Protein AF-A0A6A4VJC0-F1 (afdb_monomer_lite)

Secondary structure (DSSP, 8-state):
------------SS------HHHHHHHTTTTTTGGGT---HHHHHHHHHHS-HHHHHHHHHHHHHTTTS-----------------------------PPP--

pLDDT: mean 72.96, std 19.76, range [33.0, 93.31]

Radius of gyration: 26.48 Å; chains: 1; bounding box: 47×55×66 Å

Foldseek 3Di:
DPDDDDDDDDDDPDDDDDDDPVVVCVVVCVQQCLQQLPHDPVSLVVVLVVDDVVVNVCSVVSSVVSNVPDPPDDDDDDDDDDDDDDDDPDDDPPPDPPPDDDD

Structure (mmCIF, N/CA/C/O backbone):
data_AF-A0A6A4VJC0-F1
#
_entry.id   AF-A0A6A4VJC0-F1
#
loop_
_atom_site.group_PDB
_atom_site.id
_atom_site.type_symbol
_atom_site.label_atom_id
_atom_site.label_alt_id
_atom_site.label_comp_id
_atom_site.label_asym_id
_atom_site.label_entity_id
_atom_site.label_seq_id
_atom_site.pdbx_PDB_ins_code
_atom_site.Cartn_x
_atom_site.Cartn_y
_atom_site.Cartn_z
_atom_site.occupancy
_atom_site.B_iso_or_equiv
_atom_site.auth_seq_id
_atom_site.auth_comp_id
_atom_site.auth_asym_id
_atom_site.auth_atom_id
_atom_site.pdbx_PDB_model_num
ATOM 1 N N . MET A 1 1 ? 25.889 -9.308 7.739 1.00 53.44 1 MET A N 1
ATOM 2 C CA . MET A 1 1 ? 26.121 -8.291 6.692 1.00 53.44 1 MET A CA 1
ATOM 3 C C . MET A 1 1 ? 25.227 -8.645 5.520 1.00 53.44 1 MET A C 1
ATOM 5 O O . MET A 1 1 ? 25.482 -9.654 4.878 1.00 53.44 1 MET A O 1
ATOM 9 N N . ILE A 1 2 ? 24.145 -7.900 5.305 1.00 70.38 2 ILE A N 1
ATOM 10 C CA . ILE A 1 2 ? 23.358 -8.026 4.074 1.00 70.38 2 ILE A CA 1
ATOM 11 C C . ILE A 1 2 ? 24.087 -7.170 3.035 1.00 70.38 2 ILE A C 1
ATOM 13 O O . ILE A 1 2 ? 24.257 -5.972 3.245 1.00 70.38 2 ILE A O 1
ATOM 17 N N . LEU A 1 3 ? 24.606 -7.794 1.977 1.00 64.31 3 LEU A N 1
ATOM 18 C CA . LEU A 1 3 ? 25.226 -7.089 0.856 1.00 64.31 3 LEU A CA 1
ATOM 19 C C . LEU A 1 3 ? 24.107 -6.533 -0.030 1.00 64.31 3 LEU A C 1
ATOM 21 O O . LEU A 1 3 ? 23.424 -7.292 -0.714 1.00 64.31 3 LEU A O 1
ATOM 25 N N . VAL A 1 4 ? 23.914 -5.216 0.003 1.00 76.62 4 VAL A N 1
ATOM 26 C CA . VAL A 1 4 ? 23.012 -4.514 -0.916 1.00 76.62 4 VAL A CA 1
ATOM 27 C C . VAL A 1 4 ? 23.748 -4.340 -2.240 1.00 76.62 4 VAL A C 1
ATOM 29 O O . VAL A 1 4 ? 24.798 -3.702 -2.287 1.00 76.62 4 VAL A O 1
ATOM 32 N N . ARG A 1 5 ? 23.222 -4.925 -3.316 1.00 81.50 5 ARG A N 1
ATOM 33 C CA . ARG A 1 5 ? 23.648 -4.574 -4.674 1.00 81.50 5 ARG A CA 1
ATOM 34 C C . ARG A 1 5 ? 22.938 -3.292 -5.087 1.00 81.50 5 ARG A C 1
ATOM 36 O O . ARG A 1 5 ? 21.721 -3.204 -4.961 1.00 81.50 5 ARG A O 1
ATOM 43 N N . THR A 1 6 ? 23.705 -2.337 -5.587 1.00 86.44 6 THR A N 1
ATOM 44 C CA . THR A 1 6 ? 23.243 -0.972 -5.857 1.00 86.44 6 THR A CA 1
ATOM 45 C C . THR A 1 6 ? 23.028 -0.677 -7.339 1.00 86.44 6 THR A C 1
ATOM 47 O O . THR A 1 6 ? 22.383 0.313 -7.653 1.00 86.44 6 THR A O 1
ATOM 50 N N . GLU A 1 7 ? 23.544 -1.509 -8.250 1.00 88.94 7 GLU A N 1
ATOM 51 C CA . GLU A 1 7 ? 23.518 -1.243 -9.694 1.00 88.94 7 GLU A CA 1
ATOM 52 C C . GLU A 1 7 ? 23.084 -2.479 -10.490 1.00 88.94 7 GLU A C 1
ATOM 54 O O . GLU A 1 7 ? 23.574 -3.591 -10.260 1.00 88.94 7 GLU A O 1
ATOM 59 N N . TYR A 1 8 ? 22.166 -2.264 -11.436 1.00 86.50 8 TYR A N 1
ATOM 60 C CA . TYR A 1 8 ? 21.627 -3.270 -12.348 1.00 86.50 8 TYR A CA 1
ATOM 61 C C . TYR A 1 8 ? 21.353 -2.631 -13.716 1.00 86.50 8 TYR A C 1
ATOM 63 O O . TYR A 1 8 ? 20.888 -1.496 -13.783 1.00 86.50 8 TYR A O 1
ATOM 71 N N . LEU A 1 9 ? 21.626 -3.365 -14.799 1.00 91.25 9 LEU A N 1
ATOM 72 C CA . LEU A 1 9 ? 21.329 -2.954 -16.173 1.00 91.25 9 LEU A CA 1
ATOM 73 C C . LEU A 1 9 ? 20.552 -4.073 -16.868 1.00 91.25 9 LEU A C 1
ATOM 75 O O . LEU A 1 9 ? 21.022 -5.211 -16.924 1.00 91.25 9 LEU A O 1
ATOM 79 N N . PHE A 1 10 ? 19.377 -3.735 -17.391 1.00 89.69 10 PHE A N 1
ATOM 80 C CA . PHE A 1 10 ? 18.507 -4.629 -18.151 1.00 89.69 10 PHE A CA 1
ATOM 81 C C . PHE A 1 10 ? 18.271 -4.027 -19.537 1.00 89.69 10 PHE A C 1
ATOM 83 O O . PHE A 1 10 ? 18.061 -2.821 -19.652 1.00 89.69 10 PHE A O 1
ATOM 90 N N . ASN A 1 11 ? 18.315 -4.860 -20.577 1.00 90.50 11 ASN A N 1
ATOM 91 C CA . ASN A 1 11 ? 17.960 -4.471 -21.941 1.00 90.50 11 ASN A CA 1
ATOM 92 C C . ASN A 1 11 ? 16.654 -5.173 -22.313 1.00 90.50 11 ASN A C 1
ATOM 94 O O . ASN A 1 11 ? 16.528 -6.375 -22.077 1.00 90.50 11 ASN A O 1
ATOM 98 N N . PHE A 1 12 ? 15.718 -4.429 -22.893 1.00 92.94 12 PHE A N 1
ATOM 99 C CA . PHE A 1 12 ? 14.429 -4.938 -23.348 1.00 92.94 12 PHE A CA 1
ATOM 100 C C . PHE A 1 12 ? 14.249 -4.580 -24.825 1.00 92.94 12 PHE A C 1
ATOM 102 O O . PHE A 1 12 ? 14.546 -3.452 -25.218 1.00 92.94 12 PHE A O 1
ATOM 109 N N . ASP A 1 13 ? 13.778 -5.539 -25.623 1.00 92.44 13 ASP A N 1
ATOM 110 C CA . ASP A 1 13 ? 13.479 -5.339 -27.048 1.00 92.44 13 ASP A CA 1
ATOM 111 C C . ASP A 1 13 ? 12.080 -4.723 -27.268 1.00 92.44 13 ASP A C 1
ATOM 113 O O . ASP A 1 13 ? 11.819 -4.149 -28.322 1.00 92.44 13 ASP A O 1
ATOM 117 N N . ASP A 1 14 ? 11.217 -4.788 -26.246 1.00 93.31 14 ASP A N 1
ATOM 118 C CA . ASP A 1 14 ? 9.840 -4.283 -26.225 1.00 93.31 14 ASP A CA 1
ATOM 119 C C . ASP A 1 14 ? 9.585 -3.370 -25.010 1.00 93.31 14 ASP A C 1
ATOM 121 O O . ASP A 1 14 ? 10.367 -3.325 -24.054 1.00 93.31 14 ASP A O 1
ATOM 125 N N . ALA A 1 15 ? 8.462 -2.642 -25.037 1.00 91.50 15 ALA A N 1
ATOM 126 C CA . ALA A 1 15 ? 8.011 -1.833 -23.906 1.00 91.50 15 ALA A CA 1
ATOM 127 C C . ALA A 1 15 ? 7.728 -2.709 -22.673 1.00 91.50 15 ALA A C 1
ATOM 129 O O . ALA A 1 15 ? 7.136 -3.783 -22.780 1.00 91.50 15 ALA A O 1
ATOM 130 N N . PHE A 1 16 ? 8.121 -2.222 -21.495 1.00 92.06 16 PHE A N 1
ATOM 131 C CA . PHE A 1 16 ? 7.887 -2.890 -20.218 1.00 92.06 16 PHE A CA 1
ATOM 132 C C . PHE A 1 16 ? 7.182 -1.953 -19.236 1.00 92.06 16 PHE A C 1
ATOM 134 O O . PHE A 1 16 ? 7.292 -0.730 -19.328 1.00 92.06 16 PHE A O 1
ATOM 141 N N . GLU A 1 17 ? 6.485 -2.548 -18.275 1.00 92.31 17 GLU A N 1
ATOM 142 C CA . GLU A 1 17 ? 5.785 -1.857 -17.198 1.00 92.31 17 GLU A CA 1
ATOM 143 C C . GLU A 1 17 ? 6.314 -2.385 -15.860 1.00 92.31 17 GLU A C 1
ATOM 145 O O . GLU A 1 17 ? 6.487 -3.594 -15.686 1.00 92.31 17 GLU A O 1
ATOM 150 N N . ILE A 1 18 ? 6.627 -1.478 -14.933 1.00 91.06 18 ILE A N 1
ATOM 151 C CA . ILE A 1 18 ? 7.038 -1.826 -13.571 1.00 91.06 18 ILE A CA 1
ATOM 152 C C . ILE A 1 18 ? 5.899 -1.424 -12.651 1.00 91.06 18 ILE A C 1
ATOM 154 O O . ILE A 1 18 ? 5.549 -0.250 -12.576 1.00 91.06 18 ILE A O 1
ATOM 158 N N . HIS A 1 19 ? 5.362 -2.409 -11.946 1.00 93.25 19 HIS A N 1
ATOM 159 C CA . HIS A 1 19 ? 4.400 -2.199 -10.878 1.00 93.25 19 HIS A CA 1
ATOM 160 C C . HIS A 1 19 ? 5.105 -2.327 -9.537 1.00 93.25 19 HIS A C 1
ATOM 162 O O . HIS A 1 19 ? 5.879 -3.266 -9.336 1.00 93.25 19 HIS A O 1
ATOM 168 N N . ASP A 1 20 ? 4.799 -1.419 -8.617 1.00 92.56 20 ASP A N 1
ATOM 169 C CA . ASP A 1 20 ? 5.178 -1.586 -7.219 1.00 92.56 20 ASP A CA 1
ATOM 170 C C . ASP A 1 20 ? 4.410 -2.762 -6.603 1.00 92.56 20 ASP A C 1
ATOM 172 O O . ASP A 1 20 ? 3.281 -3.081 -6.994 1.00 92.56 20 ASP 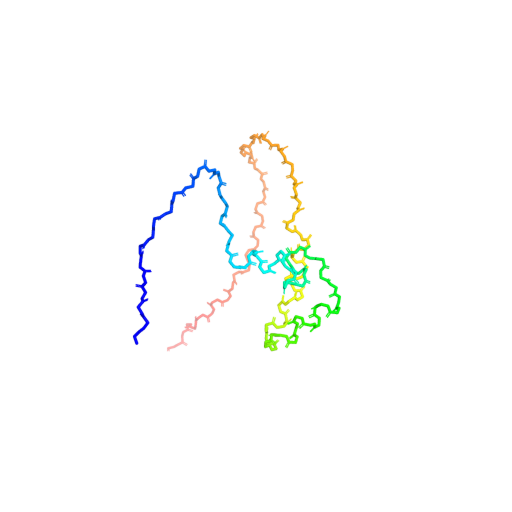A O 1
ATOM 176 N N . ASP A 1 21 ? 4.992 -3.368 -5.570 1.00 92.12 21 ASP A N 1
ATOM 177 C CA . ASP A 1 21 ? 4.416 -4.506 -4.852 1.00 92.12 21 ASP A CA 1
ATOM 178 C C . ASP A 1 21 ? 2.964 -4.230 -4.418 1.00 92.12 21 ASP A C 1
ATOM 180 O O . ASP A 1 21 ? 2.104 -5.103 -4.503 1.00 92.12 21 ASP A O 1
ATOM 184 N N . ILE A 1 22 ? 2.662 -2.995 -3.997 1.00 91.31 22 ILE A N 1
ATOM 185 C CA . ILE A 1 22 ? 1.334 -2.583 -3.518 1.00 91.31 22 ILE A CA 1
ATOM 186 C C . ILE A 1 22 ? 0.275 -2.701 -4.621 1.00 91.31 22 ILE A C 1
ATOM 188 O O . ILE A 1 22 ? -0.811 -3.223 -4.367 1.00 91.31 22 ILE A O 1
ATOM 192 N N . GLU A 1 23 ? 0.582 -2.264 -5.843 1.00 91.00 23 GLU A N 1
ATOM 193 C CA . GLU A 1 23 ? -0.355 -2.332 -6.967 1.00 91.00 23 GLU A CA 1
ATOM 194 C C . GLU A 1 23 ? -0.622 -3.790 -7.368 1.00 91.00 23 GLU A C 1
ATOM 196 O O . GLU A 1 23 ? -1.762 -4.182 -7.635 1.00 91.00 23 GLU A O 1
ATOM 201 N N . VAL A 1 24 ? 0.419 -4.628 -7.335 1.00 92.94 24 VAL A N 1
ATOM 202 C CA . VAL A 1 24 ? 0.286 -6.066 -7.591 1.00 92.94 24 VAL A CA 1
ATOM 203 C C . VAL A 1 24 ? -0.603 -6.720 -6.532 1.00 92.94 24 VAL A C 1
ATOM 205 O O . VAL A 1 24 ? -1.524 -7.463 -6.874 1.00 92.94 24 VAL A O 1
ATOM 208 N N . LEU A 1 25 ? -0.388 -6.411 -5.251 1.00 92.56 25 LEU A N 1
ATOM 209 C CA . LEU A 1 25 ? -1.195 -6.940 -4.148 1.00 92.56 25 LEU A CA 1
ATOM 210 C C . LEU A 1 25 ? -2.666 -6.504 -4.252 1.00 92.56 25 LEU A C 1
ATOM 212 O O . LEU A 1 25 ? -3.565 -7.315 -4.013 1.00 92.56 25 LEU A O 1
ATOM 216 N N . GLN A 1 26 ? -2.926 -5.259 -4.651 1.00 90.12 26 GLN A N 1
ATOM 217 C CA . GLN A 1 26 ? -4.279 -4.760 -4.904 1.00 90.12 26 GLN A CA 1
ATOM 218 C C . GLN A 1 26 ? -4.955 -5.515 -6.053 1.00 90.12 26 GLN A C 1
ATOM 220 O O . GLN A 1 26 ? -6.050 -6.039 -5.867 1.00 90.12 26 GLN A O 1
ATOM 225 N N . ARG A 1 27 ? -4.285 -5.680 -7.204 1.00 89.44 27 ARG A N 1
ATOM 226 C CA . ARG A 1 27 ? -4.819 -6.448 -8.350 1.00 89.44 27 ARG A CA 1
ATOM 227 C C . ARG A 1 27 ? -5.075 -7.920 -8.025 1.00 89.44 27 ARG A C 1
ATOM 229 O O . ARG A 1 27 ? -5.972 -8.529 -8.600 1.00 89.44 27 ARG A O 1
ATOM 236 N N . MET A 1 28 ? -4.319 -8.495 -7.090 1.00 88.94 28 MET A N 1
ATOM 237 C CA . MET A 1 28 ? -4.559 -9.846 -6.570 1.00 88.94 28 MET A CA 1
ATOM 238 C C . MET A 1 28 ? -5.762 -9.930 -5.610 1.00 88.94 28 MET A C 1
ATOM 240 O O . MET A 1 28 ? -6.071 -11.016 -5.120 1.00 88.94 28 MET A O 1
ATOM 244 N N . GLY A 1 29 ? -6.433 -8.812 -5.317 1.00 86.50 29 GLY A N 1
ATOM 245 C CA . GLY A 1 29 ? -7.573 -8.743 -4.405 1.00 86.50 29 GLY A CA 1
ATOM 246 C C . GLY A 1 29 ? -7.186 -8.760 -2.926 1.00 86.50 29 GLY A C 1
ATOM 247 O O . GLY A 1 29 ? -8.038 -8.999 -2.070 1.00 86.50 29 GLY A O 1
ATOM 248 N N . MET A 1 30 ? -5.914 -8.513 -2.585 1.00 88.19 30 MET A N 1
ATOM 249 C CA . MET A 1 30 ? -5.470 -8.525 -1.183 1.00 88.19 30 MET A CA 1
ATOM 250 C C . MET A 1 30 ? -5.891 -7.275 -0.410 1.00 88.19 30 MET A C 1
ATOM 252 O O . MET A 1 30 ? -5.918 -7.301 0.818 1.00 88.19 30 MET A O 1
ATOM 256 N N . ALA A 1 31 ? -6.259 -6.205 -1.115 1.00 87.75 31 ALA A N 1
ATOM 257 C CA . ALA A 1 31 ? -6.802 -4.989 -0.520 1.00 87.75 31 ALA A CA 1
ATOM 258 C C . ALA A 1 31 ? -8.304 -5.085 -0.195 1.00 87.75 31 ALA A C 1
ATOM 260 O O . ALA A 1 31 ? -8.880 -4.122 0.305 1.00 87.75 31 ALA A O 1
ATOM 261 N N . LEU A 1 32 ? -8.933 -6.252 -0.410 1.00 89.19 32 LEU A N 1
ATOM 262 C CA . LEU A 1 32 ? -10.319 -6.523 -0.017 1.00 89.19 32 LEU A CA 1
ATOM 263 C C . LEU A 1 32 ? -11.336 -5.543 -0.643 1.00 89.19 32 LEU A C 1
ATOM 265 O O . LEU A 1 32 ? -12.389 -5.287 -0.063 1.00 89.19 32 LEU A O 1
ATOM 269 N N . GLY A 1 33 ? -11.027 -4.972 -1.812 1.00 84.62 33 GLY A N 1
ATOM 270 C CA . GLY A 1 33 ? -11.895 -4.027 -2.519 1.00 84.62 33 GLY A CA 1
ATOM 271 C C . GLY A 1 33 ? -11.934 -2.623 -1.90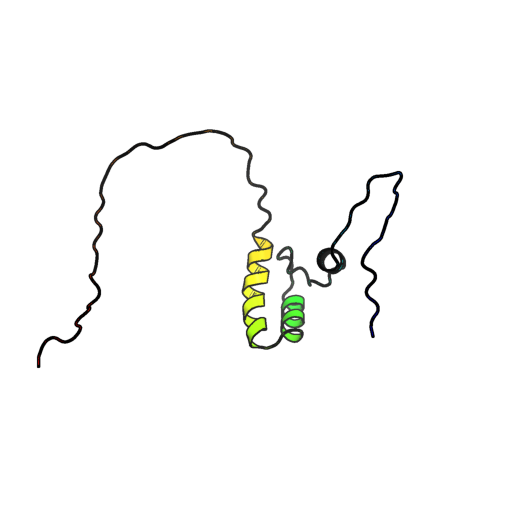7 1.00 84.62 33 GLY A C 1
ATOM 272 O O . GLY A 1 33 ? -12.776 -1.814 -2.306 1.00 84.62 33 GLY A O 1
ATOM 273 N N . LEU A 1 34 ? -11.057 -2.320 -0.940 1.00 87.81 34 LEU A N 1
ATOM 274 C CA . LEU A 1 34 ? -10.922 -0.988 -0.337 1.00 87.81 34 LEU A CA 1
ATOM 275 C C . LEU A 1 34 ? -10.399 0.047 -1.342 1.00 87.81 34 LEU A C 1
ATOM 277 O O . LEU A 1 34 ? -10.738 1.220 -1.238 1.00 87.81 34 LEU A O 1
ATOM 281 N N . GLU A 1 35 ? -9.621 -0.388 -2.333 1.00 84.62 35 GLU A N 1
ATOM 282 C CA . GLU A 1 35 ? -9.012 0.454 -3.365 1.00 84.62 35 GLU A CA 1
ATOM 283 C C . GLU A 1 35 ? -10.036 1.104 -4.305 1.00 84.62 35 GLU A C 1
ATOM 285 O O . GLU A 1 35 ? -9.812 2.212 -4.783 1.00 84.62 35 GLU A O 1
ATOM 290 N N . ASN A 1 36 ? -11.178 0.441 -4.513 1.00 82.69 36 ASN A N 1
ATOM 291 C CA . ASN A 1 36 ? -12.241 0.885 -5.421 1.00 82.69 36 ASN A CA 1
ATOM 292 C C . ASN A 1 36 ? -13.579 1.108 -4.690 1.00 82.69 36 ASN A C 1
ATOM 294 O O . ASN A 1 36 ? -14.617 1.257 -5.332 1.00 82.69 36 ASN A O 1
ATOM 298 N N . GLY A 1 37 ? -13.588 1.031 -3.352 1.00 81.75 37 GLY A N 1
ATOM 299 C CA . GLY A 1 37 ? -14.805 1.161 -2.540 1.00 81.75 37 GLY A CA 1
ATOM 300 C C . GLY A 1 37 ? -15.865 0.085 -2.796 1.00 81.75 37 GLY A C 1
ATOM 301 O O . GLY A 1 37 ? -17.044 0.298 -2.527 1.00 81.75 37 GLY A O 1
ATOM 302 N N . THR A 1 38 ? -15.460 -1.077 -3.315 1.00 83.38 38 THR A N 1
ATOM 303 C CA . THR A 1 38 ? -16.345 -2.227 -3.601 1.00 83.38 38 THR A CA 1
ATOM 304 C C . THR A 1 38 ? -16.317 -3.281 -2.488 1.00 83.38 38 THR A C 1
ATOM 306 O O . THR A 1 38 ? -16.834 -4.385 -2.650 1.00 83.38 38 THR A O 1
ATOM 309 N N . SER A 1 39 ? -15.711 -2.937 -1.349 1.00 86.25 39 SER A N 1
ATOM 310 C CA . SER A 1 39 ? -15.531 -3.816 -0.195 1.00 86.25 39 SER A CA 1
ATOM 311 C C . SER A 1 39 ? -16.874 -4.224 0.423 1.00 86.25 39 SER A C 1
ATOM 313 O O . SER A 1 39 ? -17.744 -3.384 0.661 1.00 86.25 39 SER A O 1
ATOM 315 N N . THR A 1 40 ? -17.057 -5.519 0.694 1.00 88.06 40 THR A N 1
ATOM 316 C CA . THR A 1 40 ? -18.256 -6.019 1.384 1.00 88.06 40 THR A CA 1
ATOM 317 C C . THR A 1 40 ? -18.136 -5.860 2.902 1.00 88.06 40 THR A C 1
ATOM 319 O O . THR A 1 40 ? -17.044 -5.710 3.444 1.00 88.06 40 THR A O 1
ATOM 322 N N . GLU A 1 41 ? -19.248 -5.955 3.637 1.00 87.31 41 GLU A N 1
ATOM 323 C CA . GLU A 1 41 ? -19.201 -5.893 5.109 1.00 87.31 41 GLU A CA 1
ATOM 324 C C . GLU A 1 41 ? -18.323 -7.010 5.706 1.00 87.31 41 GLU A C 1
ATOM 326 O O . GLU A 1 41 ? -17.587 -6.788 6.664 1.00 87.31 41 GLU A O 1
ATOM 331 N N . ALA A 1 42 ? -18.337 -8.211 5.116 1.00 89.62 42 ALA A N 1
ATOM 332 C CA . ALA A 1 42 ? -17.487 -9.316 5.563 1.00 89.62 42 ALA A CA 1
ATOM 333 C C . ALA A 1 42 ? -15.992 -9.001 5.377 1.00 89.62 42 ALA A C 1
ATOM 335 O O . ALA A 1 42 ? -15.166 -9.328 6.235 1.00 89.62 42 ALA A O 1
ATOM 336 N N . ASP A 1 43 ? -15.663 -8.329 4.279 1.00 90.19 43 ASP A N 1
ATOM 337 C CA . ASP A 1 43 ? -14.313 -7.892 3.948 1.00 90.19 43 ASP A CA 1
ATOM 338 C C . ASP A 1 43 ? -13.839 -6.761 4.867 1.00 90.19 43 ASP A C 1
ATOM 340 O O . ASP A 1 43 ? -12.713 -6.808 5.360 1.00 90.19 43 ASP A O 1
ATOM 344 N N . LEU A 1 44 ? -14.716 -5.814 5.211 1.00 89.69 44 LEU A N 1
ATOM 345 C CA . LEU A 1 44 ? -14.424 -4.771 6.196 1.00 89.69 44 LEU A CA 1
ATOM 346 C C . LEU A 1 44 ? -14.132 -5.340 7.581 1.00 89.69 44 LEU A C 1
ATOM 348 O O . LEU A 1 44 ? -13.168 -4.929 8.228 1.00 89.69 44 LEU A O 1
ATOM 352 N N . GLN A 1 45 ? -14.916 -6.315 8.039 1.00 90.62 45 GLN A N 1
ATOM 353 C CA . GLN A 1 45 ? -14.654 -6.979 9.319 1.00 90.62 45 GLN A CA 1
ATOM 354 C C . GLN A 1 45 ? -13.323 -7.738 9.294 1.00 90.62 45 GLN A C 1
ATOM 356 O O . GLN A 1 45 ? -12.543 -7.680 10.250 1.00 90.62 45 GLN A O 1
ATOM 361 N N . LYS A 1 46 ? -13.018 -8.402 8.175 1.00 91.12 46 LYS A N 1
ATOM 362 C CA . LYS A 1 46 ? -11.732 -9.072 7.976 1.00 91.12 46 LYS A CA 1
ATOM 363 C C . LYS A 1 46 ? -10.575 -8.070 7.997 1.00 91.12 46 LYS A C 1
ATOM 365 O O . LYS A 1 46 ? -9.608 -8.304 8.719 1.00 91.12 46 LYS A O 1
ATOM 370 N N . ALA A 1 47 ? -10.697 -6.937 7.310 1.00 90.69 47 ALA A N 1
ATOM 371 C CA . ALA A 1 47 ? -9.708 -5.862 7.326 1.00 90.69 47 ALA A CA 1
ATOM 372 C C . ALA A 1 47 ? -9.502 -5.293 8.743 1.00 90.69 47 ALA A C 1
ATOM 374 O O . ALA A 1 47 ? -8.366 -5.142 9.191 1.00 90.69 47 ALA A O 1
ATOM 375 N N . LYS A 1 48 ? -10.587 -5.063 9.498 1.00 90.94 48 LYS A N 1
ATOM 376 C CA . LYS A 1 48 ? -10.532 -4.598 10.897 1.00 90.94 48 LYS A CA 1
ATOM 377 C C . LYS A 1 48 ? -9.801 -5.585 11.805 1.00 90.94 48 LYS A C 1
ATOM 379 O O . LYS A 1 48 ? -9.073 -5.156 12.692 1.00 90.94 48 LYS A O 1
ATOM 384 N N . SER A 1 49 ? -9.938 -6.891 11.564 1.00 91.56 49 SER A N 1
ATOM 385 C CA . SER A 1 49 ? -9.219 -7.923 12.329 1.00 91.56 49 SER A CA 1
ATOM 386 C C . SER A 1 49 ? -7.710 -7.976 12.047 1.00 91.56 49 SER A C 1
ATOM 388 O O . SER A 1 49 ? -6.951 -8.480 12.872 1.00 91.56 49 SER A O 1
ATOM 390 N N . MET A 1 50 ? -7.269 -7.449 10.898 1.00 91.25 50 MET A N 1
ATOM 391 C CA . MET A 1 50 ? -5.858 -7.402 10.496 1.00 91.25 50 MET A CA 1
ATOM 392 C C . MET A 1 50 ? -5.125 -6.163 11.027 1.00 91.25 50 MET A C 1
ATOM 394 O O . MET A 1 50 ? -3.898 -6.103 10.955 1.00 91.25 50 MET A O 1
ATOM 398 N N . LEU A 1 51 ? -5.855 -5.181 11.562 1.00 89.62 51 LEU A N 1
ATOM 399 C CA . LEU A 1 51 ? -5.312 -3.912 12.035 1.00 89.62 51 LEU A CA 1
ATOM 400 C C . LEU A 1 51 ? -5.444 -3.760 13.559 1.00 89.62 51 LEU A C 1
ATOM 402 O O . LEU A 1 51 ? -6.380 -4.271 14.172 1.00 89.62 51 LEU A O 1
ATOM 406 N N . PRO A 1 52 ? -4.543 -2.995 14.197 1.00 91.62 52 PRO A N 1
ATOM 407 C CA . PRO A 1 52 ? -4.720 -2.562 15.578 1.00 91.62 52 PRO A CA 1
ATOM 408 C C . PRO A 1 52 ? -5.997 -1.715 15.769 1.00 91.62 52 PRO A C 1
ATOM 410 O O . PRO A 1 52 ? -6.361 -0.953 14.868 1.00 91.62 52 PRO A O 1
ATOM 413 N N . PRO A 1 53 ? -6.634 -1.742 16.959 1.00 86.19 53 PRO A N 1
ATOM 414 C CA . PRO A 1 53 ? -7.911 -1.060 17.208 1.00 86.19 53 PRO A CA 1
ATOM 415 C C . PRO A 1 53 ? -7.978 0.431 16.815 1.00 86.19 53 PRO A C 1
ATOM 417 O O . PRO A 1 53 ? -9.006 0.839 16.279 1.00 86.19 53 PRO A O 1
ATOM 420 N N . PRO A 1 54 ? -6.924 1.256 17.002 1.00 86.25 54 PRO A N 1
ATOM 421 C CA . PRO A 1 54 ? -6.961 2.662 16.583 1.00 86.25 54 PRO A CA 1
ATOM 422 C C . PRO A 1 54 ? -7.051 2.852 15.062 1.00 86.25 54 PRO A C 1
ATOM 424 O O . PRO A 1 54 ? -7.647 3.814 14.595 1.00 86.25 54 PRO A O 1
ATOM 427 N N . LEU A 1 55 ? -6.467 1.931 14.291 1.00 85.38 55 LEU A N 1
ATOM 428 C CA . LEU A 1 55 ? -6.434 1.980 12.826 1.00 85.38 55 LEU A CA 1
ATOM 429 C C . LEU A 1 55 ? -7.709 1.397 12.209 1.00 85.38 55 LEU A C 1
ATOM 431 O O . LEU A 1 55 ? -8.118 1.811 11.128 1.00 85.38 55 LEU A O 1
ATOM 435 N N . ALA A 1 56 ? -8.379 0.486 12.919 1.00 87.25 56 ALA A N 1
ATOM 436 C CA . ALA A 1 56 ? -9.649 -0.089 12.486 1.00 87.25 56 ALA A CA 1
ATOM 437 C C . ALA A 1 56 ? -10.758 0.969 12.315 1.00 87.25 56 ALA A C 1
ATOM 439 O O . ALA A 1 56 ? -11.614 0.811 11.448 1.00 87.25 56 ALA A O 1
ATOM 440 N N . ALA A 1 57 ? -10.723 2.061 13.091 1.00 84.75 57 ALA A N 1
ATOM 441 C CA . ALA A 1 57 ? -11.673 3.172 12.972 1.00 84.75 57 ALA A CA 1
ATOM 442 C C . ALA A 1 57 ? -11.538 3.948 11.648 1.00 84.75 57 ALA A C 1
ATOM 444 O O . ALA A 1 57 ? -12.503 4.551 11.185 1.00 84.75 57 ALA A O 1
ATOM 445 N N . PHE A 1 58 ? -10.358 3.918 11.023 1.00 88.19 58 PHE A N 1
ATOM 446 C CA . PHE A 1 58 ? -10.092 4.626 9.770 1.00 88.19 58 PHE A CA 1
ATOM 447 C C . PHE A 1 58 ? -10.574 3.850 8.535 1.00 88.19 58 PHE A C 1
ATOM 449 O O . PHE A 1 58 ? -10.869 4.449 7.504 1.00 88.19 58 PHE A O 1
ATOM 456 N N . LEU A 1 59 ? -10.732 2.525 8.634 1.00 88.88 59 LEU A N 1
ATOM 457 C CA . LEU A 1 59 ? -11.175 1.695 7.507 1.00 88.88 59 LEU A CA 1
ATOM 458 C C . LEU A 1 59 ? -12.552 2.090 6.965 1.00 88.88 59 LEU A C 1
ATOM 460 O O . LEU A 1 59 ? -12.763 2.036 5.758 1.00 88.88 59 LEU A O 1
ATOM 464 N N . ASP A 1 60 ? -13.466 2.531 7.833 1.00 86.12 60 ASP A N 1
ATOM 465 C CA . ASP A 1 60 ? -14.807 2.964 7.421 1.00 86.12 60 ASP A CA 1
ATOM 466 C C . ASP A 1 60 ? -14.767 4.258 6.589 1.00 86.12 60 ASP A C 1
ATOM 468 O O . ASP A 1 60 ? -15.636 4.495 5.747 1.00 86.12 60 ASP A O 1
ATOM 472 N N . GLN A 1 61 ? -13.754 5.100 6.813 1.00 86.44 61 GLN A N 1
ATOM 473 C CA . GLN A 1 61 ? -13.498 6.285 6.001 1.00 86.44 61 GLN A CA 1
ATOM 474 C C . GLN A 1 61 ? -12.870 5.893 4.659 1.00 86.44 61 GLN A C 1
ATOM 476 O O . GLN A 1 61 ? -13.378 6.299 3.616 1.00 86.44 61 GLN A O 1
ATOM 481 N N . VAL A 1 62 ? -11.845 5.035 4.680 1.00 87.88 62 VAL A N 1
ATOM 482 C CA . VAL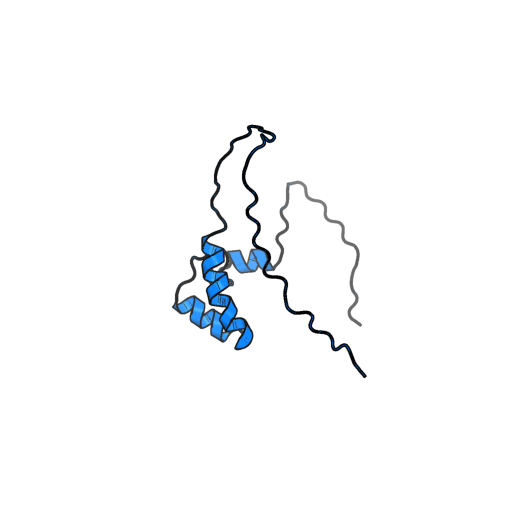 A 1 62 ? -11.151 4.557 3.470 1.00 87.88 62 VAL A CA 1
ATOM 483 C C . VAL A 1 62 ? -12.106 3.845 2.517 1.00 87.88 62 VAL A C 1
ATOM 485 O O . VAL A 1 62 ? -12.092 4.104 1.318 1.00 87.88 62 VAL A O 1
ATOM 488 N N . ALA A 1 63 ? -12.986 2.993 3.039 1.00 85.81 63 ALA A N 1
ATOM 489 C CA . ALA A 1 63 ? -13.960 2.272 2.227 1.00 85.81 63 ALA A CA 1
ATOM 490 C C . ALA A 1 63 ? -14.965 3.201 1.535 1.00 85.81 63 ALA A C 1
ATOM 492 O O . ALA A 1 63 ? -15.412 2.915 0.426 1.00 85.81 63 ALA A O 1
ATOM 493 N N . ARG A 1 64 ? -15.302 4.329 2.173 1.00 83.00 64 ARG A N 1
ATOM 494 C CA . ARG A 1 64 ? -16.178 5.352 1.593 1.00 83.00 64 ARG A CA 1
ATOM 495 C C . ARG A 1 64 ? -15.451 6.188 0.542 1.00 83.00 64 ARG A C 1
ATOM 497 O O . ARG A 1 64 ? -16.039 6.508 -0.484 1.00 83.00 64 ARG A O 1
ATOM 504 N N . GLU A 1 65 ? -14.194 6.541 0.792 1.00 77.88 65 GLU A N 1
ATOM 505 C CA . GLU A 1 65 ? -13.378 7.358 -0.113 1.00 77.88 65 GLU A CA 1
ATOM 506 C C . GLU A 1 65 ? -12.939 6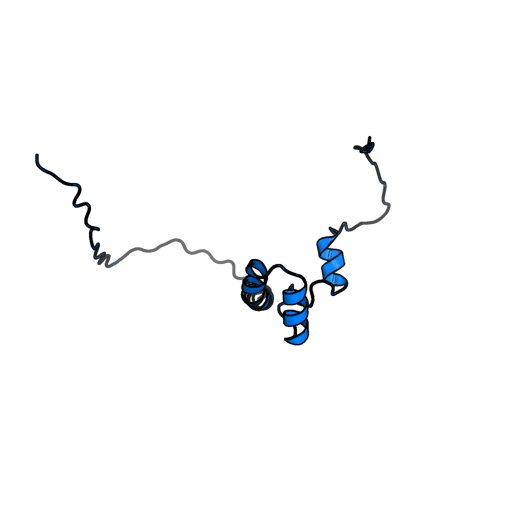.588 -1.365 1.00 77.88 65 GLU A C 1
ATOM 508 O O . GLU A 1 65 ? -12.959 7.152 -2.457 1.00 77.88 65 GLU A O 1
ATOM 513 N N . GLY A 1 66 ? -12.648 5.288 -1.247 1.00 67.81 66 GLY A N 1
ATOM 514 C CA . GLY A 1 66 ? -12.342 4.427 -2.395 1.00 67.81 66 GLY A CA 1
ATOM 515 C C . GLY A 1 66 ? -13.482 4.341 -3.417 1.00 67.81 66 GLY A C 1
ATOM 516 O O . GLY A 1 66 ? -13.232 4.098 -4.593 1.00 67.81 66 GLY A O 1
ATOM 517 N N . ALA A 1 67 ? -14.730 4.593 -3.003 1.00 57.34 67 ALA A N 1
ATOM 518 C CA . ALA A 1 67 ? -15.888 4.633 -3.900 1.00 57.34 67 ALA A CA 1
ATOM 519 C C . ALA A 1 67 ? -16.027 5.972 -4.653 1.00 57.34 67 ALA A C 1
ATOM 521 O O . ALA A 1 67 ? -16.793 6.057 -5.611 1.00 57.34 67 ALA A O 1
ATOM 522 N N . ALA A 1 68 ? -15.325 7.024 -4.215 1.00 56.69 68 ALA A N 1
ATOM 523 C CA . ALA A 1 68 ? -15.478 8.387 -4.726 1.00 56.69 68 ALA A CA 1
ATOM 524 C C . ALA A 1 68 ? -14.376 8.815 -5.715 1.00 56.69 68 ALA A C 1
ATOM 526 O O . ALA A 1 68 ? -14.526 9.835 -6.380 1.00 56.69 68 ALA A O 1
ATOM 527 N N . SER A 1 69 ? -13.278 8.064 -5.845 1.00 49.81 69 SER A N 1
ATOM 528 C CA . SER A 1 69 ? -12.074 8.498 -6.575 1.00 49.81 69 SER A CA 1
ATOM 529 C C . SER A 1 69 ? -11.957 8.002 -8.024 1.00 49.81 69 SER A C 1
ATOM 531 O O . SER A 1 69 ? -10.850 7.891 -8.545 1.00 49.81 69 SER A O 1
ATOM 533 N N . ARG A 1 70 ? -13.079 7.750 -8.710 1.00 52.06 70 ARG A N 1
ATOM 534 C CA . ARG A 1 70 ? -13.130 7.631 -10.182 1.00 52.06 70 ARG A CA 1
ATOM 535 C C . ARG A 1 70 ? -14.438 8.195 -10.736 1.00 52.06 70 ARG A C 1
ATOM 537 O O . ARG A 1 70 ? -15.235 7.480 -11.334 1.00 52.06 70 ARG A O 1
ATOM 544 N N . THR A 1 71 ? -14.692 9.480 -10.523 1.00 42.34 71 THR A N 1
ATOM 545 C CA . THR A 1 71 ? -15.493 10.222 -11.500 1.00 42.34 71 THR A CA 1
ATOM 546 C C . THR A 1 71 ? -14.519 10.794 -12.514 1.00 42.34 71 THR A C 1
ATOM 548 O O . THR A 1 71 ? -13.919 11.839 -12.273 1.00 42.34 71 THR A O 1
ATOM 551 N N . ASP A 1 72 ? -14.342 10.086 -13.628 1.00 45.12 72 ASP A N 1
ATOM 552 C CA . ASP A 1 72 ? -13.947 10.710 -14.886 1.00 45.12 72 ASP A CA 1
ATOM 553 C C . ASP A 1 72 ? -15.036 11.744 -15.215 1.00 45.12 72 ASP A C 1
ATOM 555 O O . ASP A 1 72 ? -16.096 11.410 -15.745 1.00 45.12 72 ASP A O 1
ATOM 559 N N . ALA A 1 73 ? -14.835 12.982 -14.769 1.00 50.03 73 ALA A N 1
ATOM 560 C CA . ALA A 1 73 ? -15.725 14.101 -15.023 1.00 50.03 73 ALA A CA 1
ATOM 561 C C . ALA A 1 73 ? -14.964 15.165 -15.825 1.00 50.03 73 ALA A C 1
ATOM 563 O O . ALA A 1 73 ? -14.271 16.002 -15.258 1.00 50.03 73 ALA A O 1
ATOM 564 N N . ASP A 1 74 ? -15.151 15.051 -17.139 1.00 41.16 74 ASP A N 1
ATOM 565 C CA . ASP A 1 74 ? -15.379 16.122 -18.115 1.00 41.16 74 ASP A CA 1
ATOM 566 C C . ASP A 1 74 ? -14.224 17.070 -18.491 1.00 41.16 74 ASP A C 1
ATOM 568 O O . ASP A 1 74 ? -13.828 17.974 -17.754 1.00 41.16 74 ASP A O 1
ATOM 572 N N . ASP A 1 75 ? -13.770 16.895 -19.736 1.00 48.66 75 ASP A N 1
ATOM 573 C CA . ASP A 1 75 ? -13.211 17.939 -20.588 1.00 48.66 75 ASP A CA 1
ATOM 574 C C . ASP A 1 75 ? -14.131 19.176 -20.595 1.00 48.66 75 ASP A C 1
ATOM 576 O O . ASP A 1 75 ? -15.220 19.137 -21.160 1.00 48.66 75 ASP A O 1
ATOM 580 N N . THR A 1 76 ? -13.693 20.312 -20.050 1.00 56.53 76 THR A N 1
ATOM 581 C CA . THR A 1 76 ? -14.025 21.631 -20.617 1.00 56.53 76 THR A CA 1
ATOM 582 C C . THR A 1 76 ? -12.909 22.612 -20.278 1.00 56.53 76 THR A C 1
ATOM 584 O O . THR A 1 76 ? -12.792 23.131 -19.168 1.00 56.53 76 THR A O 1
ATOM 587 N N . GLU A 1 77 ? -12.078 22.851 -21.282 1.00 54.81 77 GLU A N 1
ATOM 588 C CA . GLU A 1 77 ? -11.285 24.058 -21.429 1.00 54.81 77 GLU A CA 1
ATOM 589 C C . GLU A 1 77 ? -12.264 25.225 -21.622 1.00 54.81 77 GLU A C 1
ATOM 591 O O . GLU A 1 77 ? -12.994 25.235 -22.605 1.00 54.81 77 GLU A O 1
ATOM 596 N N . ASP A 1 78 ? -12.314 26.190 -20.705 1.00 48.62 78 ASP A N 1
ATOM 597 C CA . ASP A 1 78 ? -12.522 27.590 -21.085 1.00 48.62 78 ASP A CA 1
ATOM 598 C C . ASP A 1 78 ? -12.214 28.526 -19.912 1.00 48.62 78 ASP A C 1
ATOM 600 O O . ASP A 1 78 ? -12.608 28.324 -18.760 1.00 48.62 78 ASP A O 1
ATOM 604 N N . GLU A 1 79 ? -11.455 29.563 -20.230 1.00 52.94 79 GLU A N 1
ATOM 605 C CA . GLU A 1 79 ? -11.063 30.630 -19.328 1.00 52.94 79 GLU A CA 1
ATOM 606 C C . GLU A 1 79 ? -12.265 31.444 -18.831 1.00 52.94 79 GLU A C 1
ATOM 608 O O . GLU A 1 79 ? -13.124 31.812 -19.627 1.00 52.94 79 GLU A O 1
ATOM 613 N N . MET A 1 80 ? -12.243 31.899 -17.570 1.00 41.09 80 MET A N 1
ATOM 614 C CA . MET A 1 80 ? -12.612 33.295 -17.289 1.00 41.09 80 MET A CA 1
ATOM 615 C C . MET A 1 80 ? -12.077 33.789 -15.938 1.00 41.09 80 MET A C 1
ATOM 617 O O . MET A 1 80 ? -12.513 33.391 -14.859 1.00 41.09 80 MET A O 1
ATOM 621 N N . MET A 1 81 ? -11.132 34.719 -16.034 1.00 55.03 81 MET A N 1
ATOM 622 C CA . MET A 1 81 ? -10.641 35.607 -14.977 1.00 55.03 81 MET A CA 1
ATOM 623 C C . MET A 1 81 ? -11.737 36.593 -14.483 1.00 55.03 81 MET A C 1
ATOM 625 O O . MET A 1 81 ? -12.784 36.746 -15.114 1.00 55.03 81 MET A O 1
ATOM 629 N N . PRO A 1 82 ? -11.524 37.255 -13.328 1.00 53.62 82 PRO A N 1
ATOM 630 C CA . PRO A 1 82 ? -12.550 37.572 -12.335 1.00 53.62 82 PRO A CA 1
ATOM 631 C C . PRO A 1 82 ? -13.324 38.856 -12.641 1.00 53.62 82 PRO A C 1
ATOM 633 O O . PRO A 1 82 ? -12.819 39.748 -13.322 1.00 53.62 82 PRO A O 1
ATOM 636 N N . GLN A 1 83 ? -14.515 39.002 -12.047 1.00 39.72 83 GLN A N 1
ATOM 637 C CA . GLN A 1 83 ? -15.198 40.295 -11.965 1.00 39.72 83 GLN A CA 1
ATOM 638 C C . GLN A 1 83 ? -15.707 40.607 -10.547 1.00 39.72 83 GLN A C 1
ATOM 640 O O . GLN A 1 83 ? -16.083 39.695 -9.807 1.00 39.72 83 GLN A O 1
ATOM 645 N N . PRO A 1 84 ? -15.670 41.895 -10.151 1.00 47.69 84 PRO A N 1
ATOM 646 C CA . PRO A 1 84 ? -15.722 42.344 -8.768 1.00 47.69 84 PRO A CA 1
ATOM 647 C C . PRO A 1 84 ? -17.145 42.686 -8.313 1.00 47.69 84 PRO A C 1
ATOM 649 O O . PRO A 1 84 ? -17.974 43.135 -9.100 1.00 47.69 84 PRO A O 1
ATOM 652 N N . GLY A 1 85 ? -17.378 42.611 -7.002 1.00 42.56 85 GLY A N 1
ATOM 653 C CA . GLY A 1 85 ? -18.421 43.405 -6.353 1.00 42.56 85 GLY A CA 1
ATOM 654 C C . GLY A 1 85 ? -19.391 42.637 -5.461 1.00 42.56 85 GLY A C 1
ATOM 655 O O . GLY A 1 85 ? -20.365 42.054 -5.921 1.00 42.56 85 GLY A O 1
ATOM 656 N N . SER A 1 86 ? -19.183 42.810 -4.155 1.00 43.94 86 SER A N 1
ATOM 657 C CA . SER A 1 86 ? -20.165 43.308 -3.176 1.00 43.94 86 SER A CA 1
ATOM 658 C C . SER A 1 86 ? -20.317 42.454 -1.913 1.00 43.94 86 SER A C 1
ATOM 660 O O . SER A 1 86 ? -20.587 41.261 -1.948 1.00 43.94 86 SER A O 1
ATOM 662 N N . SER A 1 87 ? -20.200 43.166 -0.788 1.00 43.59 87 SER A N 1
ATOM 663 C CA . SER A 1 87 ? -20.621 42.806 0.567 1.00 43.59 87 SER A CA 1
ATOM 664 C C . SER A 1 87 ? -19.736 41.839 1.365 1.00 43.59 87 SER A C 1
ATOM 666 O O . SER A 1 87 ? -20.080 40.688 1.613 1.00 43.59 87 SER A O 1
ATOM 668 N N . THR A 1 88 ? -18.621 42.357 1.886 1.00 41.81 88 THR A N 1
ATOM 669 C CA . THR A 1 88 ? -18.010 41.820 3.109 1.00 41.81 88 THR A CA 1
ATOM 670 C C . THR A 1 88 ? -18.776 42.353 4.322 1.00 41.81 88 THR A C 1
ATOM 672 O O . THR A 1 88 ? -18.502 43.453 4.799 1.00 41.81 88 THR A O 1
ATOM 675 N N . ALA A 1 89 ? -19.721 41.573 4.840 1.00 44.41 89 ALA A N 1
ATOM 676 C CA . ALA A 1 89 ? -20.074 41.630 6.254 1.00 44.41 89 ALA A CA 1
ATOM 677 C C . ALA A 1 89 ? -19.269 40.526 6.951 1.00 44.41 89 ALA A C 1
ATOM 679 O O . ALA A 1 89 ? -19.735 39.403 7.113 1.00 44.41 89 ALA A O 1
ATOM 680 N N . PHE A 1 90 ? -18.009 40.831 7.261 1.00 33.00 90 PHE A N 1
ATOM 681 C CA . PHE A 1 90 ? -17.215 40.042 8.196 1.00 33.00 90 PHE A CA 1
ATOM 682 C C . PHE A 1 90 ? -17.589 40.525 9.600 1.00 33.00 90 PHE A C 1
ATOM 684 O O . PHE A 1 90 ? -17.126 41.576 10.037 1.00 33.00 90 PHE A O 1
ATOM 691 N N . GLU A 1 91 ? -18.463 39.792 10.289 1.00 45.31 91 GLU A N 1
ATO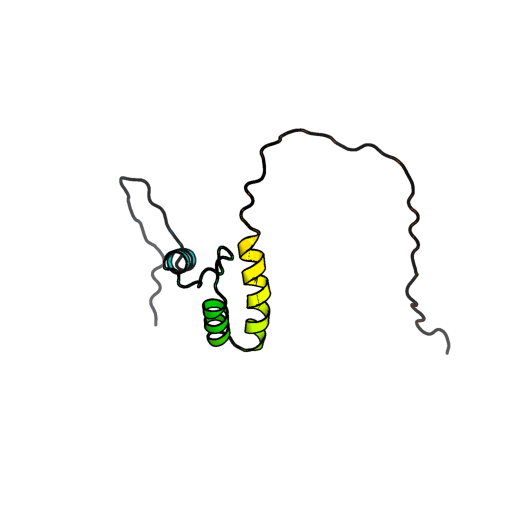M 692 C CA . GLU A 1 91 ? -18.469 39.826 11.750 1.00 45.31 91 GLU A CA 1
ATOM 693 C C . GLU A 1 91 ? -17.289 38.979 12.228 1.00 45.31 91 GLU A C 1
ATOM 695 O O . GLU A 1 91 ? -17.315 37.750 12.176 1.00 45.31 91 GLU A O 1
ATOM 700 N N . GLU A 1 92 ? -16.232 39.654 12.668 1.00 57.06 92 GLU A N 1
ATOM 701 C CA . GLU A 1 92 ? -15.274 39.079 13.602 1.00 57.06 92 GLU A CA 1
ATOM 702 C C . GLU A 1 92 ? -15.887 39.070 15.008 1.00 57.06 92 GLU A C 1
ATOM 704 O O . GLU A 1 92 ? -16.181 40.139 15.549 1.00 57.06 92 GLU A O 1
ATOM 709 N N . PRO A 1 93 ? -15.991 37.920 15.685 1.00 45.25 93 PRO A N 1
ATOM 710 C CA . PRO A 1 93 ? -15.895 37.903 17.129 1.00 45.25 93 PRO A CA 1
ATOM 711 C C . PRO A 1 93 ? -14.408 37.838 17.496 1.00 45.25 93 PRO A C 1
ATOM 713 O O . PRO A 1 93 ? -13.778 36.782 17.428 1.00 45.25 93 PRO A O 1
ATOM 716 N N . LEU A 1 94 ? -13.849 38.989 17.884 1.00 46.38 94 LEU A N 1
ATOM 717 C CA . LEU A 1 94 ? -12.546 39.065 18.539 1.00 46.38 94 LEU A CA 1
ATOM 718 C C . LEU A 1 94 ? -12.551 38.150 19.768 1.00 46.38 94 LEU A C 1
ATOM 720 O O . LEU A 1 94 ? -13.238 38.394 20.761 1.00 46.38 94 LEU A O 1
ATOM 724 N N . LEU A 1 95 ? -11.763 37.084 19.669 1.00 47.44 95 LEU A N 1
ATOM 725 C CA . LEU A 1 95 ? -11.383 36.221 20.773 1.00 47.44 95 LEU A CA 1
ATOM 726 C C . LEU A 1 95 ? -10.754 37.067 21.884 1.00 47.44 95 LEU A C 1
ATOM 728 O O . LEU A 1 95 ? -9.776 37.782 21.670 1.00 47.44 95 LEU A O 1
ATOM 732 N N . CYS A 1 96 ? -11.335 36.943 23.078 1.00 38.72 96 CYS A N 1
ATOM 733 C CA . CYS A 1 96 ? -10.800 37.403 24.349 1.00 38.72 96 CYS A CA 1
ATOM 734 C C . CYS A 1 96 ? -9.331 36.989 24.529 1.00 38.72 96 CYS A C 1
ATOM 736 O O . CYS A 1 96 ? -9.045 35.912 25.047 1.00 38.72 96 CYS A O 1
ATOM 738 N N . LEU A 1 97 ? -8.402 37.884 24.205 1.00 49.97 97 LEU A N 1
ATOM 739 C CA . LEU A 1 97 ? -7.107 37.943 24.874 1.00 49.97 97 LEU A CA 1
ATOM 740 C C . LEU A 1 97 ? -7.219 38.959 26.012 1.00 49.97 97 LEU A C 1
ATOM 742 O O . LEU A 1 97 ? -6.717 40.075 25.942 1.00 49.97 97 LEU A O 1
ATOM 746 N N . GLN A 1 98 ? -7.921 38.548 27.070 1.00 52.09 98 GLN A N 1
ATOM 747 C CA . GLN A 1 98 ? -7.753 39.121 28.401 1.00 52.09 98 GLN A CA 1
ATOM 748 C C . GLN A 1 98 ? -6.462 38.521 28.975 1.00 52.09 98 GLN A C 1
ATOM 750 O O . GLN A 1 98 ? -6.497 37.645 29.838 1.00 52.09 98 GLN A O 1
ATOM 755 N N . GLU A 1 99 ? -5.315 38.938 28.441 1.00 53.72 99 GLU A N 1
ATOM 756 C CA . GLU A 1 99 ? -4.056 38.774 29.158 1.00 53.72 99 GLU A CA 1
ATOM 757 C C . GLU A 1 99 ? -4.000 39.878 30.215 1.00 53.72 99 GLU A C 1
ATOM 759 O O . GLU A 1 99 ? -4.245 41.054 29.942 1.00 53.72 99 GLU A O 1
ATOM 764 N N . ALA A 1 100 ? -3.813 39.444 31.456 1.00 50.69 100 ALA A N 1
ATOM 765 C CA . ALA A 1 100 ? -3.982 40.228 32.660 1.00 50.69 100 ALA A CA 1
ATOM 766 C C . ALA A 1 100 ? -3.100 41.483 32.661 1.00 50.69 100 ALA A C 1
ATOM 768 O O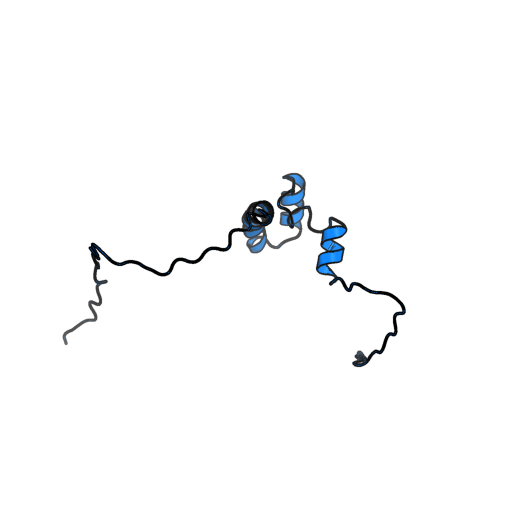 . ALA A 1 100 ? -1.874 41.400 32.711 1.00 50.69 100 ALA A O 1
ATOM 769 N N . ALA A 1 101 ? -3.747 42.645 32.684 1.00 51.53 101 ALA A N 1
ATOM 770 C CA . ALA A 1 101 ? -3.156 43.846 33.237 1.00 51.53 101 ALA A CA 1
ATOM 771 C C . ALA A 1 101 ? -3.470 43.911 34.742 1.00 51.53 101 ALA A C 1
ATOM 773 O O . ALA A 1 101 ? -4.607 43.678 35.151 1.00 51.53 101 ALA A O 1
ATOM 774 N N . GLU A 1 102 ? -2.434 44.292 35.494 1.00 51.75 102 GLU A N 1
ATOM 775 C CA . GLU A 1 102 ? -2.408 44.815 36.871 1.00 51.75 102 GLU A CA 1
ATOM 776 C C . GLU A 1 102 ? -2.229 43.801 38.019 1.00 51.75 102 GLU A C 1
ATOM 778 O O . GLU A 1 102 ? -3.188 43.270 38.576 1.00 51.75 102 GLU A O 1
ATOM 783 N N . LEU A 1 103 ? -0.973 43.583 38.444 1.00 46.25 103 LEU A N 1
ATOM 784 C CA . LEU A 1 103 ? -0.256 44.444 39.413 1.00 46.25 103 LEU A CA 1
ATOM 785 C C . LEU A 1 103 ? 1.248 44.128 39.463 1.00 46.25 103 LEU A C 1
ATOM 787 O O . LEU A 1 103 ? 1.604 42.929 39.480 1.00 46.25 103 LEU A O 1
#

Sequence (103 aa):
MILVRTEYLFNFDDAFEIHDDIEVLQRMGMALGLENGTSTEADLQKAKSMLPPPLAAFLDQVAREGAASRTDADDTEDEMMPQPGSSTAFEEPLLCLQEAAEL

Organism: Amphibalanus amphitrite (NCBI:txid1232801)

InterPro domains:
  IPR014889 Transcription factor DP, C-terminal [PF08781] (5-62)
  IPR014889 Transcription factor DP, C-terminal [SM01138] (3-70)
  IPR015648 Transcription factor DP [PTHR12548] (6-86)
  IPR037241 E2F-DP heterodimerization region [SSF144074] (5-65)
  IPR038168 Transcription factor DP, C-terminal domain superfamily [G3DSA:1.20.140.80] (4-72)